Protein AF-A0AAD5QQF6-F1 (afdb_monomer_lite)

Organism: Parelaphostrongylus tenuis (NCBI:txid148309)

Structure (mmCIF, N/CA/C/O backbone):
data_AF-A0AAD5QQF6-F1
#
_entry.id   AF-A0AAD5QQF6-F1
#
loop_
_atom_site.group_PDB
_atom_site.id
_atom_site.type_symbol
_atom_site.label_atom_id
_atom_site.label_alt_id
_atom_site.label_comp_id
_atom_site.label_asym_id
_atom_site.label_entity_id
_atom_site.label_seq_id
_atom_site.pdbx_PDB_ins_code
_atom_site.Cartn_x
_atom_site.Cartn_y
_atom_site.Cartn_z
_atom_site.occupancy
_atom_site.B_iso_or_equiv
_atom_site.auth_seq_id
_atom_site.auth_comp_id
_atom_site.auth_asym_id
_atom_site.auth_atom_id
_atom_site.pdbx_PDB_model_num
ATOM 1 N N . MET A 1 1 ? -7.323 -3.738 30.633 1.00 57.72 1 MET A N 1
ATOM 2 C CA . MET A 1 1 ? -8.109 -3.949 29.403 1.00 57.72 1 MET A CA 1
ATOM 3 C C . MET A 1 1 ? -7.741 -2.785 28.506 1.00 57.72 1 MET A C 1
ATOM 5 O O . MET A 1 1 ? -8.030 -1.666 28.906 1.00 57.72 1 MET A O 1
ATOM 9 N N . GLU A 1 2 ? -6.987 -3.014 27.429 1.00 71.06 2 GLU A N 1
ATOM 10 C CA . GLU A 1 2 ? -6.633 -1.916 26.517 1.00 71.06 2 GLU A CA 1
ATOM 11 C C . GLU A 1 2 ? -7.897 -1.378 25.850 1.00 71.06 2 GLU A C 1
ATOM 13 O O . GLU A 1 2 ? -8.787 -2.144 25.468 1.00 71.06 2 GLU A O 1
ATOM 18 N N . THR A 1 3 ? -8.000 -0.058 25.743 1.00 90.75 3 THR A N 1
ATOM 19 C CA . THR A 1 3 ? -9.140 0.571 25.073 1.00 90.75 3 THR A CA 1
ATOM 20 C C . THR A 1 3 ? -9.009 0.434 23.550 1.00 90.75 3 THR A C 1
ATOM 22 O O . THR A 1 3 ? -7.906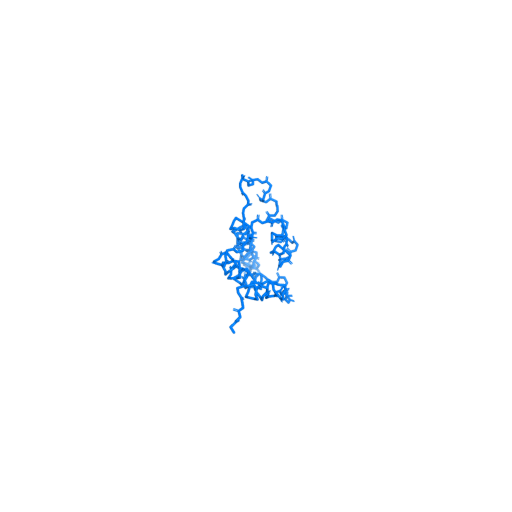 0.365 23.011 1.00 90.75 3 THR A O 1
ATOM 25 N N . LEU A 1 4 ? -10.127 0.442 22.809 1.00 89.25 4 LEU A N 1
ATOM 26 C CA . LEU A 1 4 ? -10.102 0.425 21.332 1.00 89.25 4 LEU A CA 1
ATOM 27 C C . LEU A 1 4 ? -9.192 1.529 20.759 1.00 89.25 4 LEU A C 1
ATOM 29 O O . LEU A 1 4 ? -8.488 1.316 19.775 1.00 89.25 4 LEU A O 1
ATOM 33 N N . LYS A 1 5 ? -9.168 2.692 21.421 1.00 89.69 5 LYS A N 1
ATOM 34 C CA . LYS A 1 5 ? -8.310 3.824 21.060 1.00 89.69 5 LYS A CA 1
ATOM 35 C C . LYS A 1 5 ? -6.825 3.503 21.227 1.00 89.69 5 LYS A C 1
ATOM 37 O O . LYS A 1 5 ? -6.045 3.842 20.345 1.00 89.69 5 LYS A O 1
ATOM 42 N N . GLU A 1 6 ? -6.434 2.837 22.312 1.00 92.75 6 GLU A N 1
ATOM 43 C CA . GLU A 1 6 ? -5.046 2.398 22.520 1.00 92.75 6 GLU A CA 1
ATOM 44 C C . GLU A 1 6 ? -4.596 1.436 21.419 1.00 92.75 6 GLU A C 1
ATOM 46 O O . GLU A 1 6 ? -3.511 1.608 20.870 1.00 92.75 6 GLU A O 1
ATOM 51 N N . LEU A 1 7 ? -5.453 0.494 21.011 1.00 93.31 7 LEU A N 1
ATOM 52 C CA . LEU A 1 7 ? -5.140 -0.435 19.920 1.00 93.31 7 LEU A CA 1
ATOM 53 C C . LEU A 1 7 ? -4.949 0.281 18.573 1.00 93.31 7 LEU A C 1
ATOM 55 O O . LEU A 1 7 ? -4.023 -0.045 17.831 1.00 93.31 7 LEU A O 1
ATOM 59 N N . ILE A 1 8 ? -5.793 1.268 18.255 1.00 93.25 8 ILE A N 1
ATOM 60 C CA . ILE A 1 8 ? -5.646 2.084 17.037 1.00 93.25 8 ILE A CA 1
ATOM 61 C C . ILE A 1 8 ? -4.328 2.866 17.075 1.00 93.25 8 ILE A C 1
ATOM 63 O O . ILE A 1 8 ? -3.569 2.842 16.105 1.00 93.25 8 ILE A O 1
ATOM 67 N N . LEU A 1 9 ? -4.008 3.504 18.204 1.00 93.50 9 LEU A N 1
ATOM 68 C CA . LEU A 1 9 ? -2.751 4.238 18.371 1.00 93.50 9 LEU A CA 1
ATOM 69 C C . LEU A 1 9 ? -1.534 3.321 18.215 1.00 93.50 9 LEU A C 1
ATOM 71 O O . LEU A 1 9 ? -0.597 3.669 17.501 1.00 93.50 9 LEU A O 1
ATOM 75 N N . GLN A 1 10 ? -1.568 2.119 18.789 1.00 94.88 10 GLN A N 1
ATOM 76 C CA . GLN A 1 10 ? -0.501 1.132 18.623 1.00 94.88 10 GLN A CA 1
ATOM 77 C C . GLN A 1 10 ? -0.321 0.691 17.168 1.00 94.88 10 GLN A C 1
ATOM 79 O O . GLN A 1 10 ? 0.808 0.488 16.722 1.00 94.88 10 GLN A O 1
ATOM 84 N N . LEU A 1 11 ? -1.409 0.531 16.412 1.00 94.06 11 LEU A N 1
ATOM 85 C CA . LEU A 1 11 ? -1.343 0.201 14.987 1.00 94.06 11 LEU A CA 1
ATOM 86 C C . LEU A 1 11 ? -0.719 1.342 14.176 1.00 94.06 11 LEU A C 1
ATOM 88 O O . LEU A 1 11 ? 0.142 1.093 13.331 1.00 94.06 11 LEU A O 1
ATOM 92 N N . LEU A 1 12 ? -1.089 2.590 14.473 1.00 93.12 12 LEU A N 1
ATOM 93 C CA . LEU A 1 12 ? -0.488 3.770 13.851 1.00 93.12 12 LEU A CA 1
ATOM 94 C C . LEU A 1 12 ? 0.997 3.911 14.210 1.00 93.12 12 LEU A C 1
ATOM 96 O O . LEU A 1 12 ? 1.807 4.199 13.331 1.00 93.12 12 LEU A O 1
ATOM 100 N N . GLU A 1 13 ? 1.378 3.637 15.457 1.00 94.25 13 GLU A N 1
ATOM 101 C CA . GLU A 1 13 ? 2.781 3.604 15.868 1.00 94.25 13 GLU A CA 1
ATOM 102 C C . GLU A 1 13 ? 3.568 2.497 15.167 1.00 94.25 13 GLU A C 1
ATOM 104 O O . GLU A 1 13 ? 4.705 2.717 14.751 1.00 94.25 13 GLU A O 1
ATOM 109 N N . LYS A 1 14 ? 2.990 1.295 15.034 1.00 94.00 14 LYS A N 1
ATOM 110 C CA . LYS A 1 14 ? 3.614 0.193 14.287 1.00 94.00 14 LYS A CA 1
ATOM 111 C C . LYS A 1 14 ? 3.856 0.610 12.844 1.00 94.00 14 LYS A C 1
ATOM 113 O O . LYS A 1 14 ? 4.958 0.416 12.345 1.00 94.00 14 LYS A O 1
ATOM 118 N N . LEU A 1 15 ? 2.871 1.245 12.211 1.00 93.88 15 LEU A N 1
ATOM 119 C CA . LEU A 1 15 ? 3.009 1.785 10.864 1.00 93.88 15 LEU A CA 1
ATOM 120 C C . LEU A 1 15 ? 4.116 2.839 10.790 1.00 93.88 15 LEU A C 1
ATOM 122 O O . LEU A 1 15 ? 4.908 2.832 9.851 1.00 93.88 15 LEU A O 1
ATOM 126 N N . ASP A 1 16 ? 4.215 3.723 11.782 1.00 91.88 16 ASP A N 1
ATOM 127 C CA . ASP A 1 16 ? 5.265 4.739 11.840 1.0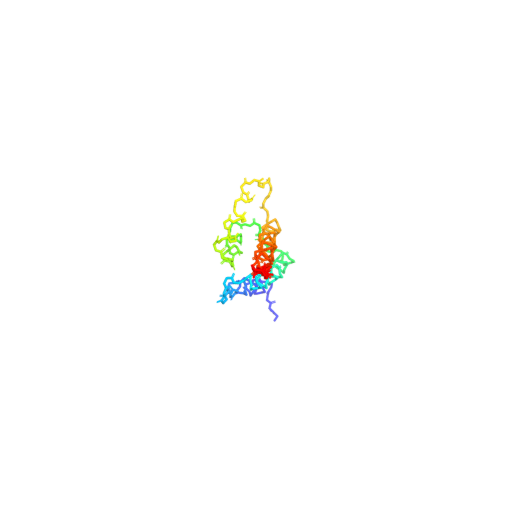0 91.88 16 ASP A CA 1
ATOM 128 C C . ASP A 1 16 ? 6.663 4.134 11.981 1.00 91.88 16 ASP A C 1
ATOM 130 O O . ASP A 1 16 ? 7.585 4.597 11.310 1.00 91.88 16 ASP A O 1
ATOM 134 N N . LYS A 1 17 ? 6.792 3.052 12.755 1.00 91.81 17 LYS A N 1
ATOM 135 C CA . LYS A 1 17 ? 8.046 2.318 12.980 1.00 91.81 17 LYS A CA 1
ATOM 136 C C . LYS A 1 17 ? 8.485 1.458 11.789 1.00 91.81 17 LYS A C 1
ATOM 138 O O . LYS A 1 17 ? 9.643 1.048 11.761 1.00 91.81 17 LYS A O 1
ATOM 143 N N . ILE A 1 18 ? 7.615 1.201 10.805 1.00 91.12 18 ILE A N 1
ATOM 144 C CA . ILE A 1 18 ? 8.024 0.549 9.553 1.00 91.12 18 ILE A CA 1
ATOM 145 C C . ILE A 1 18 ? 9.025 1.454 8.827 1.00 91.12 18 ILE A C 1
ATOM 147 O O . ILE A 1 18 ? 8.702 2.580 8.435 1.00 91.12 18 ILE A O 1
ATOM 151 N N . SER A 1 19 ? 10.228 0.927 8.621 1.00 81.44 19 SER A N 1
ATOM 152 C CA . SER A 1 19 ? 11.298 1.541 7.845 1.00 81.44 19 SER A CA 1
ATOM 153 C C . SER A 1 19 ? 12.014 0.483 7.006 1.00 81.44 19 SER A C 1
ATOM 155 O O . SER A 1 19 ? 12.090 -0.689 7.379 1.00 81.44 19 SER A O 1
ATOM 157 N N . PHE A 1 20 ? 12.524 0.900 5.852 1.00 76.94 20 PHE A N 1
ATOM 158 C CA . PHE A 1 20 ? 13.378 0.083 4.993 1.00 76.94 20 PHE A CA 1
ATOM 159 C C . PHE A 1 20 ? 14.837 0.200 5.443 1.00 76.94 20 PHE A C 1
ATOM 161 O O . PHE A 1 20 ? 15.291 1.283 5.820 1.00 76.94 20 PHE A O 1
ATOM 168 N N . ARG A 1 21 ? 15.586 -0.906 5.367 1.00 74.50 21 ARG A N 1
ATOM 169 C CA . ARG A 1 21 ? 17.050 -0.901 5.524 1.00 74.50 21 ARG A CA 1
ATOM 170 C C . ARG A 1 21 ? 17.738 -0.697 4.172 1.00 74.50 21 ARG A C 1
ATOM 172 O O . ARG A 1 21 ? 18.862 -0.206 4.126 1.00 74.50 21 ARG A O 1
ATOM 179 N N . SER A 1 22 ? 17.042 -1.023 3.084 1.00 80.50 22 SER A N 1
ATOM 180 C CA . SER A 1 22 ? 17.478 -0.915 1.698 1.00 80.50 22 SER A CA 1
ATOM 181 C C . SER A 1 22 ? 16.280 -0.686 0.760 1.00 80.50 22 SER A C 1
ATOM 183 O O . SER A 1 22 ? 15.179 -1.166 1.026 1.00 80.50 22 SER A O 1
ATOM 185 N N . PRO A 1 23 ? 16.460 -0.011 -0.391 1.00 83.25 23 PRO A N 1
ATOM 186 C CA . PRO A 1 23 ? 15.429 0.079 -1.430 1.00 83.25 23 PRO A CA 1
ATOM 187 C C . PRO A 1 23 ? 15.222 -1.234 -2.216 1.00 83.25 23 PRO A C 1
ATOM 189 O O . PRO A 1 23 ? 14.499 -1.235 -3.214 1.00 83.25 23 PRO A O 1
ATOM 192 N N . ALA A 1 24 ? 15.853 -2.343 -1.816 1.00 90.00 24 ALA A N 1
ATOM 193 C CA . ALA A 1 24 ? 15.731 -3.638 -2.481 1.00 90.00 24 ALA A CA 1
ATOM 194 C C . ALA A 1 24 ? 14.264 -4.089 -2.629 1.00 90.00 24 ALA A C 1
ATOM 196 O O . ALA A 1 24 ? 13.455 -3.939 -1.714 1.00 90.00 24 ALA A O 1
ATOM 197 N N . LEU A 1 25 ? 13.926 -4.691 -3.775 1.00 92.06 25 LEU A N 1
ATOM 198 C CA . LEU A 1 25 ? 12.547 -5.090 -4.094 1.00 92.06 25 LEU A CA 1
ATOM 199 C C . LEU A 1 25 ? 11.952 -6.066 -3.073 1.00 92.06 25 LEU A C 1
ATOM 201 O O . LEU A 1 25 ? 10.806 -5.902 -2.669 1.00 92.06 25 LEU A O 1
ATOM 205 N N . HIS A 1 26 ? 12.749 -7.019 -2.583 1.00 91.50 26 HIS A N 1
ATOM 206 C CA . HIS A 1 26 ? 12.309 -7.951 -1.543 1.00 91.50 26 HIS A CA 1
ATOM 207 C C . HIS A 1 26 ? 11.948 -7.243 -0.219 1.00 91.50 26 HIS A C 1
ATOM 209 O O . HIS A 1 26 ? 10.977 -7.617 0.441 1.00 91.50 26 HIS A O 1
ATOM 215 N N . GLU A 1 27 ? 12.671 -6.179 0.150 1.00 92.56 27 GLU A N 1
ATOM 216 C CA . GLU A 1 27 ? 12.324 -5.380 1.332 1.00 92.56 27 GLU A CA 1
ATOM 217 C C . GLU A 1 27 ? 11.038 -4.580 1.103 1.00 92.56 27 GLU A C 1
ATOM 219 O O . GLU A 1 27 ? 10.170 -4.560 1.973 1.00 92.56 27 GLU A O 1
ATOM 224 N N . GLN A 1 28 ? 10.864 -3.979 -0.080 1.00 94.44 28 GLN A N 1
ATOM 225 C CA . GLN A 1 28 ? 9.620 -3.282 -0.428 1.00 94.44 28 GLN A CA 1
ATOM 226 C C . GLN A 1 28 ? 8.403 -4.219 -0.380 1.00 94.44 28 GLN A C 1
ATOM 228 O O . GLN A 1 28 ? 7.350 -3.822 0.119 1.00 94.44 28 GLN A O 1
ATOM 233 N N . ARG A 1 29 ? 8.557 -5.468 -0.841 1.00 96.25 29 ARG A N 1
ATOM 234 C CA . ARG A 1 29 ? 7.530 -6.518 -0.763 1.00 96.25 29 ARG A CA 1
ATOM 235 C C . ARG A 1 29 ? 7.132 -6.811 0.683 1.00 96.25 29 ARG A C 1
ATOM 237 O O . ARG A 1 29 ? 5.960 -6.726 1.032 1.00 96.25 29 ARG A O 1
ATOM 244 N N . THR A 1 30 ? 8.128 -7.048 1.532 1.00 94.94 30 THR A N 1
ATOM 245 C CA . THR A 1 30 ? 7.936 -7.297 2.969 1.00 94.94 30 THR A CA 1
ATOM 246 C C . THR A 1 30 ? 7.244 -6.117 3.658 1.00 94.94 30 THR A C 1
ATOM 248 O O . THR A 1 30 ? 6.387 -6.288 4.523 1.00 94.94 30 THR A O 1
ATOM 251 N N . ILE A 1 31 ? 7.601 -4.886 3.289 1.00 94.50 31 ILE A N 1
ATOM 252 C CA . ILE A 1 31 ? 6.960 -3.679 3.820 1.00 94.50 31 ILE A CA 1
ATOM 253 C C . ILE A 1 31 ? 5.494 -3.613 3.406 1.00 94.50 31 ILE A C 1
ATOM 255 O O . ILE A 1 31 ? 4.648 -3.309 4.246 1.00 94.50 31 ILE A O 1
ATOM 259 N N . LEU A 1 32 ? 5.183 -3.908 2.143 1.00 96.69 32 LEU A N 1
ATOM 260 C CA . LEU A 1 32 ? 3.809 -3.893 1.657 1.00 96.69 32 LEU A CA 1
ATOM 261 C C . LEU A 1 32 ? 2.925 -4.873 2.433 1.00 96.69 32 LEU A C 1
ATOM 263 O O . LEU A 1 32 ? 1.842 -4.479 2.859 1.00 96.69 32 LEU A O 1
ATOM 267 N N . GLU A 1 33 ? 3.404 -6.089 2.690 1.00 96.25 33 GLU A N 1
ATOM 268 C CA . GLU A 1 33 ? 2.680 -7.096 3.478 1.00 96.25 33 GLU A CA 1
ATOM 269 C C . GLU A 1 33 ? 2.359 -6.589 4.894 1.00 96.25 33 GLU A C 1
ATOM 271 O O . GLU A 1 33 ? 1.215 -6.660 5.351 1.00 96.25 33 GLU A O 1
ATOM 276 N N . HIS A 1 34 ? 3.341 -5.991 5.580 1.00 95.75 34 HIS A N 1
ATOM 277 C CA . HIS A 1 34 ? 3.127 -5.407 6.908 1.00 95.75 34 HIS A CA 1
ATOM 278 C C . HIS A 1 34 ? 2.152 -4.226 6.881 1.00 95.75 34 HIS A C 1
ATOM 280 O O . HIS A 1 34 ? 1.284 -4.114 7.749 1.00 95.75 34 HIS A O 1
ATOM 286 N N . VAL A 1 35 ? 2.283 -3.338 5.894 1.00 96.56 35 VAL A N 1
ATOM 287 C CA . VAL A 1 35 ? 1.384 -2.192 5.731 1.00 96.56 35 VAL A CA 1
ATOM 288 C C . VAL A 1 35 ? -0.045 -2.670 5.482 1.00 96.56 35 VAL A C 1
ATOM 290 O O . VAL A 1 35 ? -0.956 -2.181 6.145 1.00 96.56 35 VAL A O 1
ATOM 293 N N . GLN A 1 36 ? -0.251 -3.647 4.595 1.00 97.31 36 GLN A N 1
ATOM 294 C CA . GLN A 1 36 ? -1.562 -4.246 4.333 1.00 97.31 36 GLN A CA 1
ATOM 295 C C . GLN A 1 36 ? -2.165 -4.839 5.610 1.00 97.31 36 GLN A C 1
ATOM 297 O O . GLN A 1 36 ? -3.304 -4.524 5.952 1.00 97.31 36 GLN A O 1
ATOM 302 N N . ALA A 1 37 ? -1.386 -5.619 6.366 1.00 97.00 37 ALA A N 1
ATOM 303 C CA . ALA A 1 37 ? -1.840 -6.208 7.622 1.00 97.00 37 ALA A CA 1
ATOM 304 C C . ALA A 1 37 ? -2.277 -5.152 8.653 1.00 97.00 37 ALA A C 1
ATOM 306 O O . ALA A 1 37 ? -3.263 -5.357 9.363 1.00 97.00 37 ALA A O 1
ATOM 307 N N . ILE A 1 38 ? -1.573 -4.017 8.743 1.00 96.69 38 ILE A N 1
ATOM 308 C CA . ILE A 1 38 ? -1.959 -2.912 9.632 1.00 96.69 38 ILE A CA 1
ATOM 309 C C . ILE A 1 38 ? -3.204 -2.191 9.107 1.00 96.69 38 ILE A C 1
ATOM 311 O O . ILE A 1 38 ? -4.110 -1.914 9.890 1.00 96.69 38 ILE A O 1
ATOM 315 N N . MET A 1 39 ? -3.277 -1.903 7.804 1.00 97.12 39 MET A N 1
ATOM 316 C CA . MET A 1 39 ? -4.436 -1.231 7.204 1.00 97.12 39 MET A CA 1
ATOM 317 C C . MET A 1 39 ? -5.717 -2.038 7.410 1.00 97.12 39 MET A C 1
ATOM 319 O O . MET A 1 39 ? -6.716 -1.476 7.849 1.00 97.12 39 MET A O 1
ATOM 323 N N . PHE A 1 40 ? -5.682 -3.354 7.186 1.00 95.56 40 PHE A N 1
ATOM 324 C CA . PHE A 1 40 ? -6.842 -4.213 7.425 1.00 95.56 40 PHE A CA 1
ATOM 325 C C . PHE A 1 40 ? -7.271 -4.219 8.893 1.00 95.56 40 PHE A C 1
ATOM 327 O O . PHE A 1 40 ? -8.463 -4.151 9.173 1.00 95.56 40 PHE A O 1
ATOM 334 N N . GLN A 1 41 ? -6.323 -4.218 9.834 1.00 96.19 41 GLN A N 1
ATOM 335 C CA . GLN A 1 41 ? -6.649 -4.122 11.260 1.00 96.19 41 GLN A CA 1
ATOM 336 C C . GLN A 1 41 ? -7.244 -2.766 11.652 1.00 96.19 41 GLN A C 1
ATOM 338 O O . GLN A 1 41 ? -8.091 -2.716 12.539 1.00 96.19 41 GLN A O 1
ATOM 343 N N . LEU A 1 42 ? -6.805 -1.670 11.031 1.00 96.00 42 LEU A N 1
ATOM 344 C CA . LEU A 1 42 ? -7.388 -0.345 11.258 1.00 96.00 42 LEU A CA 1
ATOM 345 C C . LEU A 1 42 ? -8.825 -0.279 10.720 1.00 96.00 42 LEU A C 1
ATOM 347 O O . LEU A 1 42 ? -9.716 0.175 11.435 1.00 96.00 42 LEU A O 1
ATOM 351 N N . ILE A 1 43 ? -9.056 -0.802 9.512 1.00 94.88 43 ILE A N 1
ATOM 352 C CA . ILE A 1 43 ? -10.387 -0.880 8.887 1.00 94.88 43 ILE A CA 1
ATOM 353 C C . ILE A 1 43 ? -11.341 -1.729 9.736 1.00 94.88 43 ILE A C 1
ATOM 355 O O . ILE A 1 43 ? -12.443 -1.284 10.043 1.00 94.88 43 ILE A O 1
ATOM 359 N N . ASP A 1 44 ? -10.907 -2.917 10.168 1.00 94.62 44 ASP A N 1
ATOM 360 C CA . ASP A 1 44 ? -11.691 -3.818 11.029 1.00 94.62 44 ASP A CA 1
ATOM 361 C C . ASP A 1 44 ? -12.090 -3.156 12.361 1.00 94.62 44 ASP A C 1
ATOM 363 O O . ASP A 1 44 ? -13.152 -3.417 12.921 1.00 94.62 44 ASP A O 1
ATOM 367 N N . LYS A 1 45 ? -11.266 -2.220 12.844 1.00 93.69 45 LYS A N 1
ATOM 368 C CA . LYS A 1 45 ? -11.519 -1.432 14.059 1.00 93.69 45 LYS A CA 1
ATOM 369 C C . LYS A 1 45 ? -12.350 -0.169 13.824 1.00 93.69 45 LYS A C 1
ATOM 371 O O . LYS A 1 45 ? -12.578 0.576 14.776 1.00 93.69 45 LYS A O 1
ATOM 376 N N . GLY A 1 46 ? -12.811 0.064 12.597 1.00 91.88 46 GLY A N 1
ATOM 377 C CA . GLY A 1 46 ? -13.638 1.211 12.225 1.00 91.88 46 GLY A CA 1
ATOM 378 C C . GLY A 1 46 ? -12.868 2.524 12.069 1.00 91.88 46 GLY A C 1
ATOM 379 O O . GLY A 1 46 ? -13.490 3.586 12.046 1.00 91.88 46 GLY A O 1
ATOM 380 N N . GLU A 1 47 ? -11.536 2.481 11.973 1.00 94.25 47 GLU A N 1
ATOM 381 C CA . GLU A 1 47 ? -10.739 3.677 11.702 1.00 94.25 47 GLU A CA 1
ATOM 382 C C . GLU A 1 47 ? -10.948 4.129 10.252 1.00 94.25 47 GLU A C 1
ATOM 384 O O . GLU A 1 47 ? -10.891 3.330 9.314 1.00 94.25 47 GLU A O 1
ATOM 389 N N . ASN A 1 48 ? -11.145 5.433 10.047 1.00 93.69 48 ASN A N 1
ATOM 390 C CA . ASN A 1 48 ? -11.234 5.989 8.703 1.00 93.69 48 ASN A CA 1
ATOM 391 C C . ASN A 1 48 ? -9.835 6.065 8.079 1.00 93.69 48 ASN A C 1
ATOM 393 O O . ASN A 1 48 ? -9.082 7.005 8.334 1.00 93.69 48 ASN A O 1
ATOM 397 N N . VAL A 1 49 ? -9.504 5.100 7.224 1.00 95.81 49 VAL A N 1
ATOM 398 C CA . VAL A 1 49 ? -8.224 5.062 6.504 1.00 95.81 49 VAL A CA 1
ATOM 399 C C . VAL A 1 49 ? -8.254 5.807 5.165 1.00 95.81 49 VAL A C 1
ATOM 401 O O . VAL A 1 49 ? -7.195 6.102 4.611 1.00 95.81 49 VAL A O 1
ATOM 404 N N . ASP A 1 50 ? -9.435 6.171 4.666 1.00 96.56 50 ASP A N 1
ATOM 405 C CA . ASP A 1 50 ? -9.635 6.769 3.342 1.00 96.56 50 ASP A CA 1
ATOM 406 C C . ASP A 1 50 ? -9.483 8.292 3.373 1.00 96.56 50 ASP A C 1
ATOM 408 O O . ASP A 1 50 ? -10.361 9.072 2.998 1.00 96.56 50 ASP A O 1
ATOM 412 N N . ASN A 1 51 ? -8.325 8.742 3.854 1.00 94.50 51 ASN A N 1
ATOM 413 C CA . ASN A 1 51 ? -8.014 10.156 3.980 1.00 94.50 51 ASN A CA 1
ATOM 414 C C . ASN A 1 51 ? -6.580 10.482 3.542 1.00 94.50 51 ASN A C 1
ATOM 416 O O . ASN A 1 51 ? -5.671 9.649 3.536 1.00 94.50 51 ASN A O 1
ATOM 420 N N . GLN A 1 52 ? -6.356 11.753 3.193 1.00 93.50 52 GLN A N 1
ATOM 421 C CA . GLN A 1 52 ? -5.079 12.216 2.645 1.00 93.50 52 GLN A CA 1
ATOM 422 C C . GLN A 1 52 ? -3.892 12.003 3.599 1.00 93.50 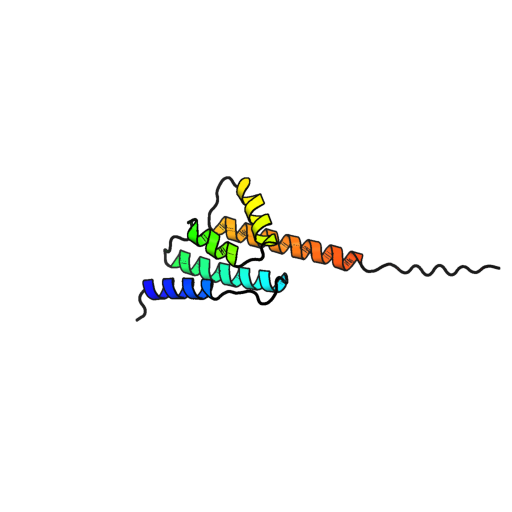52 GLN A C 1
ATOM 424 O O . GLN A 1 52 ? -2.763 11.817 3.138 1.00 93.50 52 GLN A O 1
ATOM 429 N N . TYR A 1 53 ? -4.116 12.056 4.914 1.00 94.56 53 TYR A N 1
ATOM 430 C CA . TYR A 1 53 ? -3.066 11.807 5.897 1.00 94.56 53 TYR A CA 1
ATOM 431 C C . TYR A 1 53 ? -2.611 10.345 5.849 1.00 94.56 53 TYR A C 1
ATOM 433 O O . TYR A 1 53 ? -1.414 10.088 5.711 1.00 94.56 53 TYR A O 1
ATOM 441 N N . MET A 1 54 ? -3.555 9.406 5.850 1.00 96.12 54 MET A N 1
ATOM 442 C CA . MET A 1 54 ? -3.275 7.972 5.784 1.00 96.12 54 MET A CA 1
ATOM 443 C C . MET A 1 54 ? -2.637 7.571 4.45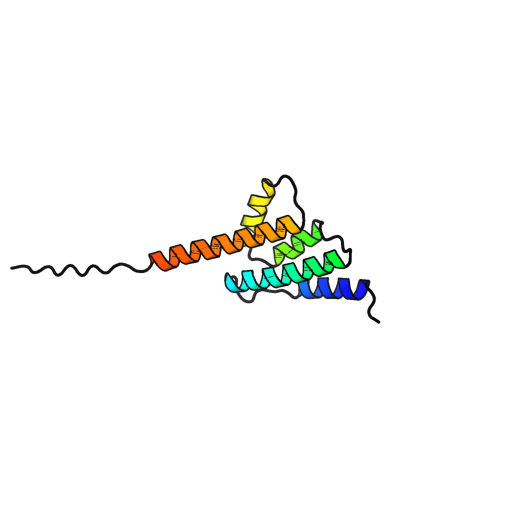5 1.00 96.12 54 MET A C 1
ATOM 445 O O . MET A 1 54 ? -1.628 6.867 4.454 1.00 96.12 54 MET A O 1
ATOM 449 N N . TYR A 1 55 ? -3.115 8.111 3.329 1.00 96.06 55 TYR A N 1
ATOM 450 C CA . TYR A 1 55 ? -2.484 7.874 2.025 1.00 96.06 55 TYR A CA 1
ATOM 451 C C . TYR A 1 55 ? -1.018 8.306 2.003 1.00 96.06 55 TYR A C 1
ATOM 453 O O . TYR A 1 55 ? -0.152 7.583 1.514 1.00 96.06 55 TYR A O 1
ATOM 461 N N . ARG A 1 56 ? -0.719 9.485 2.556 1.00 95.12 56 ARG A N 1
ATOM 462 C CA . ARG A 1 56 ? 0.652 10.000 2.640 1.00 95.12 56 ARG A CA 1
ATOM 463 C C . ARG A 1 56 ? 1.514 9.148 3.565 1.00 95.12 56 ARG A C 1
ATOM 465 O O . ARG A 1 56 ? 2.668 8.895 3.237 1.00 95.12 56 ARG A O 1
ATOM 472 N N . LYS A 1 57 ? 0.955 8.716 4.700 1.00 95.19 57 LYS A N 1
ATOM 473 C CA . LYS A 1 57 ? 1.646 7.872 5.678 1.00 95.19 57 LYS A CA 1
ATOM 474 C C . LYS A 1 57 ? 2.005 6.507 5.095 1.00 95.19 57 LYS A C 1
ATOM 476 O O . LYS A 1 57 ? 3.098 6.024 5.353 1.00 95.19 57 LYS A O 1
ATOM 481 N N . VAL A 1 58 ? 1.121 5.909 4.298 1.00 96.50 58 VAL A N 1
ATOM 482 C CA . VAL A 1 58 ? 1.394 4.651 3.590 1.00 96.50 58 VAL A CA 1
ATOM 483 C C . VAL A 1 58 ? 2.432 4.857 2.487 1.00 96.50 58 VAL A C 1
ATOM 485 O O . VAL A 1 58 ? 3.424 4.136 2.441 1.00 96.50 58 VAL A O 1
ATOM 488 N N . LEU A 1 59 ? 2.263 5.875 1.635 1.00 95.62 59 LEU A N 1
ATOM 489 C CA . LEU A 1 59 ? 3.203 6.154 0.543 1.00 95.62 59 LEU A CA 1
ATOM 490 C C . LEU A 1 59 ? 4.626 6.437 1.040 1.00 95.62 59 LEU A C 1
ATOM 492 O O . LEU A 1 59 ? 5.584 6.000 0.406 1.00 95.62 59 LEU A O 1
ATOM 496 N N . SER A 1 60 ? 4.782 7.116 2.181 1.00 95.00 60 SER A N 1
ATOM 497 C CA . SER A 1 60 ? 6.105 7.428 2.737 1.00 95.00 60 SER A CA 1
ATOM 498 C C . SER A 1 60 ? 6.907 6.193 3.167 1.00 95.00 60 SER A C 1
ATOM 500 O O . SER A 1 60 ? 8.107 6.313 3.403 1.00 95.00 60 SER A O 1
ATOM 502 N N . LYS A 1 61 ? 6.279 5.009 3.228 1.00 94.62 61 LYS A N 1
ATOM 503 C CA . LYS A 1 61 ? 6.942 3.727 3.523 1.00 94.62 61 LYS A CA 1
ATOM 504 C C . LYS A 1 61 ? 7.664 3.116 2.331 1.00 94.62 61 LYS A C 1
ATOM 506 O O . LYS A 1 61 ? 8.366 2.128 2.508 1.00 94.62 61 LYS A O 1
ATOM 511 N N . PHE A 1 62 ? 7.539 3.701 1.145 1.00 94.38 62 PHE A N 1
ATOM 512 C CA . PHE A 1 62 ? 8.148 3.176 -0.073 1.00 94.38 62 PHE A CA 1
ATOM 513 C C . PHE A 1 62 ? 9.174 4.156 -0.649 1.00 94.38 62 PHE A C 1
ATOM 515 O O . PHE A 1 62 ? 9.059 5.362 -0.421 1.00 94.38 62 PHE A O 1
ATOM 522 N N . PRO A 1 63 ? 10.165 3.688 -1.426 1.00 94.19 63 PRO A N 1
ATOM 523 C CA . PRO A 1 63 ? 11.094 4.563 -2.133 1.00 94.19 63 PRO A CA 1
ATOM 524 C C . PRO A 1 63 ? 10.386 5.546 -3.071 1.00 94.19 63 PRO A C 1
ATOM 526 O O . PRO A 1 63 ? 9.297 5.276 -3.586 1.00 94.19 63 PRO A O 1
ATOM 529 N N . SER A 1 64 ? 11.036 6.680 -3.338 1.00 93.88 64 SER A N 1
ATOM 530 C CA . SER A 1 64 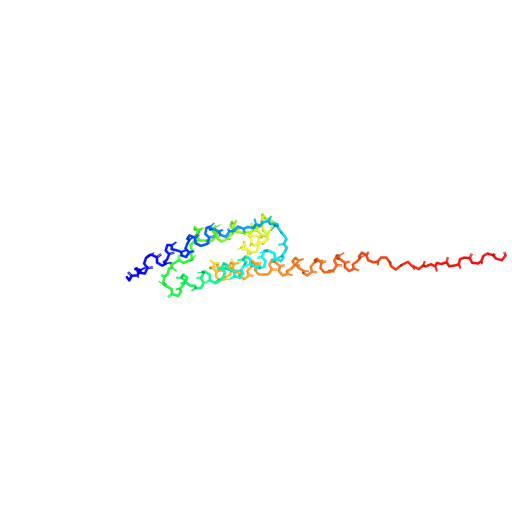? 10.490 7.747 -4.186 1.00 93.88 64 SER A CA 1
ATOM 531 C C . SER A 1 64 ? 10.104 7.260 -5.587 1.00 93.88 64 SER A C 1
ATOM 533 O O . SER A 1 64 ? 9.107 7.720 -6.138 1.00 93.88 64 SER A O 1
ATOM 535 N N . ASP A 1 65 ? 10.835 6.302 -6.156 1.00 93.94 65 ASP A N 1
ATOM 536 C CA . ASP A 1 65 ? 10.514 5.697 -7.454 1.00 93.94 65 ASP A CA 1
ATOM 537 C C . ASP A 1 65 ? 9.168 4.974 -7.446 1.00 93.94 65 ASP A C 1
ATOM 539 O O . ASP A 1 65 ? 8.331 5.206 -8.323 1.00 93.94 65 ASP A O 1
ATOM 543 N N . THR A 1 66 ? 8.924 4.155 -6.424 1.00 95.50 66 THR A N 1
ATOM 544 C CA . THR A 1 66 ? 7.659 3.439 -6.233 1.00 95.50 66 THR A CA 1
ATOM 545 C C . THR A 1 66 ? 6.521 4.425 -5.973 1.00 95.50 66 THR A C 1
ATOM 547 O O . THR A 1 66 ? 5.480 4.348 -6.628 1.00 95.50 66 THR A O 1
ATOM 550 N N . GLN A 1 67 ? 6.742 5.432 -5.117 1.00 95.69 67 GLN A N 1
ATOM 551 C CA . GLN A 1 67 ? 5.766 6.501 -4.874 1.00 95.69 67 GLN A CA 1
ATOM 552 C C . GLN A 1 67 ? 5.372 7.222 -6.171 1.00 95.69 67 GLN A C 1
ATOM 554 O O . GLN A 1 67 ? 4.187 7.430 -6.434 1.00 95.69 67 GLN A O 1
ATOM 559 N N . ARG A 1 68 ? 6.351 7.585 -7.012 1.00 96.06 68 ARG A N 1
ATOM 560 C CA . ARG A 1 68 ? 6.107 8.276 -8.287 1.00 96.06 68 ARG A CA 1
ATOM 561 C C . ARG A 1 68 ? 5.254 7.441 -9.240 1.00 96.06 68 ARG A C 1
ATOM 563 O O . ARG A 1 68 ? 4.325 7.987 -9.833 1.00 96.06 68 ARG A O 1
ATOM 570 N N . LYS A 1 69 ? 5.519 6.136 -9.357 1.00 95.56 69 LYS A N 1
ATOM 571 C CA . LYS A 1 69 ? 4.743 5.214 -10.212 1.00 95.56 69 LYS A CA 1
ATOM 572 C C . LYS A 1 69 ? 3.286 5.111 -9.767 1.00 95.56 69 LYS A C 1
ATOM 574 O O . LYS A 1 69 ? 2.381 5.235 -10.592 1.00 95.56 69 LYS A O 1
ATOM 579 N N . VAL A 1 70 ? 3.058 4.973 -8.462 1.00 95.94 70 VAL A N 1
ATOM 580 C CA . VAL A 1 70 ? 1.708 4.936 -7.883 1.00 95.94 70 VAL A CA 1
ATOM 581 C C . VAL A 1 70 ? 0.974 6.257 -8.103 1.00 95.94 70 VAL A C 1
ATOM 583 O O . VAL A 1 70 ? -0.173 6.262 -8.545 1.00 95.94 70 VAL A O 1
ATOM 586 N N . LEU A 1 71 ? 1.632 7.393 -7.858 1.00 94.19 71 LEU A N 1
ATOM 587 C CA . LEU A 1 71 ? 1.029 8.715 -8.050 1.00 94.19 71 LEU A CA 1
ATOM 588 C C . LEU A 1 71 ? 0.722 9.023 -9.521 1.00 94.19 71 LEU A C 1
ATOM 590 O O . LEU A 1 71 ? -0.268 9.698 -9.800 1.00 94.19 71 LEU A O 1
ATOM 594 N N . ALA A 1 72 ? 1.530 8.527 -10.460 1.00 94.06 72 ALA A N 1
ATOM 595 C CA . ALA A 1 72 ? 1.244 8.644 -11.886 1.00 94.06 72 ALA A CA 1
ATOM 596 C C . ALA A 1 72 ? -0.048 7.899 -12.256 1.00 94.06 72 ALA A C 1
ATOM 598 O O . ALA A 1 72 ? -0.922 8.486 -12.890 1.00 94.06 72 ALA A O 1
ATOM 599 N N . LYS A 1 73 ? -0.212 6.656 -11.781 1.00 91.81 73 LYS A N 1
ATOM 600 C CA . LYS A 1 73 ? -1.429 5.850 -11.988 1.00 91.81 73 LYS A CA 1
ATOM 601 C C . LYS A 1 73 ? -2.650 6.408 -11.251 1.00 91.81 73 LYS A C 1
ATOM 603 O O . LYS A 1 73 ? -3.759 6.367 -11.772 1.00 91.81 73 LYS A O 1
ATOM 608 N N . LYS A 1 74 ? -2.454 7.007 -10.073 1.00 90.12 74 LYS A N 1
ATOM 609 C CA . LYS A 1 74 ? -3.522 7.690 -9.328 1.00 90.12 74 LYS A CA 1
ATOM 610 C C . LYS A 1 74 ? -4.192 8.794 -10.148 1.00 90.12 74 LYS A C 1
ATOM 612 O O . LYS A 1 74 ? -5.398 8.969 -10.034 1.00 90.12 74 LYS A O 1
ATOM 617 N N . ARG A 1 75 ? -3.442 9.548 -10.964 1.00 86.44 75 ARG A N 1
ATOM 618 C CA . ARG A 1 75 ? -4.001 10.659 -11.766 1.00 86.44 75 ARG A CA 1
ATOM 619 C C . ARG A 1 75 ? -5.070 10.207 -12.758 1.00 86.44 75 ARG A C 1
ATOM 621 O O . ARG A 1 75 ? -5.911 11.012 -13.131 1.00 86.44 75 ARG A O 1
ATOM 628 N N . THR A 1 76 ? -5.016 8.950 -13.184 1.00 87.81 76 THR A N 1
ATOM 629 C CA . THR A 1 76 ? -5.969 8.357 -14.128 1.00 87.81 76 THR A CA 1
ATOM 630 C C . THR A 1 76 ? -7.055 7.532 -13.437 1.00 87.81 76 THR A C 1
ATOM 632 O O . THR A 1 76 ? -7.922 6.992 -14.114 1.00 87.81 76 THR A O 1
ATOM 635 N N . ALA A 1 77 ? -7.012 7.397 -12.108 1.00 85.56 77 ALA A N 1
ATOM 636 C CA . ALA A 1 77 ? -7.979 6.608 -11.359 1.00 85.56 77 ALA A CA 1
ATOM 637 C C . ALA A 1 77 ? -9.280 7.397 -11.147 1.00 85.56 77 ALA A C 1
ATOM 639 O O . ALA A 1 77 ? -9.254 8.546 -10.711 1.00 85.56 77 ALA A O 1
ATOM 640 N N . VAL A 1 78 ? -10.419 6.763 -11.439 1.00 83.38 78 VAL A N 1
ATOM 641 C CA . VAL A 1 78 ? -11.757 7.359 -11.260 1.00 83.38 78 VAL A CA 1
ATOM 642 C C . VAL A 1 78 ? -12.123 7.451 -9.776 1.00 83.38 78 VAL A C 1
ATOM 644 O O . VAL A 1 78 ? -12.694 8.443 -9.334 1.00 83.38 78 VAL A O 1
ATOM 647 N N . PHE A 1 79 ? -11.742 6.433 -9.005 1.00 88.31 79 PHE A N 1
ATOM 648 C CA . PHE A 1 79 ? -11.899 6.368 -7.556 1.00 88.31 79 PHE A CA 1
ATOM 649 C C . PHE A 1 79 ? -10.549 6.061 -6.915 1.00 88.31 79 PHE A C 1
ATOM 651 O O . PHE A 1 79 ? -9.714 5.376 -7.508 1.00 88.31 79 PHE A O 1
ATOM 658 N N . PHE A 1 80 ? -10.316 6.614 -5.725 1.00 91.75 80 PHE A N 1
ATOM 659 C CA . PHE A 1 80 ? -9.059 6.432 -5.009 1.00 91.75 80 PHE A CA 1
ATOM 660 C C . PHE A 1 80 ? -9.301 6.304 -3.506 1.00 91.75 80 PHE A C 1
ATOM 662 O O . PHE A 1 80 ? -9.421 7.307 -2.797 1.00 91.75 80 PHE A O 1
ATOM 669 N N . ASP A 1 81 ? -9.337 5.059 -3.052 1.00 95.38 81 ASP A N 1
ATOM 670 C CA . ASP A 1 81 ? -9.394 4.644 -1.653 1.00 95.38 81 ASP A CA 1
ATOM 671 C C . ASP A 1 81 ? -8.082 3.952 -1.229 1.00 95.38 81 ASP A C 1
ATOM 673 O O . ASP A 1 81 ? -7.136 3.798 -2.017 1.00 95.38 81 ASP A O 1
ATOM 677 N N . MET A 1 82 ? -7.993 3.554 0.040 1.00 96.81 82 MET A N 1
ATOM 678 C CA . MET A 1 82 ? -6.828 2.860 0.585 1.00 96.81 82 MET A CA 1
ATOM 679 C C . MET A 1 82 ? -6.587 1.518 -0.112 1.00 96.81 82 MET A C 1
ATOM 681 O O . MET A 1 82 ? -5.438 1.150 -0.356 1.00 96.81 82 MET A O 1
ATOM 685 N N . GLN A 1 83 ? -7.645 0.795 -0.482 1.00 95.62 83 GLN A N 1
ATOM 686 C CA . GLN A 1 83 ? -7.514 -0.481 -1.183 1.00 95.62 83 GLN A CA 1
ATOM 687 C C . GLN A 1 83 ? -6.861 -0.296 -2.559 1.00 95.62 83 GLN A C 1
ATOM 689 O O . GLN A 1 83 ? -5.909 -1.004 -2.891 1.00 95.62 83 GLN A O 1
ATOM 694 N N . THR A 1 84 ? -7.304 0.708 -3.315 1.00 96.19 84 THR A N 1
ATOM 695 C CA . THR A 1 84 ? -6.721 1.094 -4.603 1.00 96.19 84 THR A CA 1
ATOM 696 C C . THR A 1 84 ? -5.258 1.496 -4.431 1.00 96.19 84 THR A C 1
ATOM 698 O O . THR A 1 84 ? -4.403 1.078 -5.210 1.00 96.19 84 THR A O 1
ATOM 701 N N . LEU A 1 85 ? -4.923 2.263 -3.386 1.00 97.06 85 LEU A N 1
ATOM 702 C CA . LEU A 1 85 ? -3.533 2.615 -3.084 1.00 97.06 85 LEU A CA 1
ATOM 703 C C . LEU A 1 85 ? -2.658 1.368 -2.862 1.00 97.06 85 LEU A C 1
ATOM 705 O O . LEU A 1 85 ? -1.575 1.273 -3.443 1.00 97.06 85 LEU A O 1
ATOM 709 N N . LEU A 1 86 ? -3.119 0.417 -2.047 1.00 97.38 86 LEU A N 1
ATOM 710 C CA . LEU A 1 86 ? -2.387 -0.820 -1.755 1.00 97.38 86 LEU A CA 1
ATOM 711 C C . LEU A 1 86 ? -2.219 -1.696 -3.006 1.00 97.38 86 LEU A C 1
ATOM 713 O O . LEU A 1 86 ? -1.148 -2.266 -3.201 1.00 97.38 86 LEU A O 1
ATOM 717 N N . GLN A 1 87 ? -3.228 -1.756 -3.878 1.00 96.94 87 GLN A N 1
ATOM 718 C CA . GLN A 1 87 ? -3.148 -2.459 -5.164 1.00 96.94 87 GLN A CA 1
ATOM 719 C C . GLN A 1 87 ? -2.143 -1.812 -6.120 1.00 96.94 87 GLN A C 1
ATOM 721 O O . GLN A 1 87 ? -1.350 -2.503 -6.750 1.00 96.94 87 GLN A O 1
ATOM 726 N N . LEU A 1 88 ? -2.127 -0.481 -6.214 1.00 96.94 88 LEU A N 1
ATOM 727 C CA . LEU A 1 88 ? -1.167 0.220 -7.068 1.00 96.94 88 LEU A CA 1
ATOM 728 C C . LEU A 1 88 ? 0.276 0.047 -6.574 1.00 96.94 88 LEU A C 1
ATOM 730 O O . LEU A 1 88 ? 1.195 -0.012 -7.392 1.00 96.94 88 LEU A O 1
ATOM 734 N N . LEU A 1 89 ? 0.485 -0.028 -5.256 1.00 97.50 89 LEU A N 1
ATOM 735 C CA . LEU A 1 89 ? 1.786 -0.351 -4.662 1.00 97.50 89 LEU A CA 1
ATOM 736 C C . LEU A 1 89 ? 2.224 -1.775 -5.015 1.00 97.50 89 LEU A C 1
ATOM 738 O O . LEU A 1 89 ? 3.361 -1.967 -5.446 1.00 97.50 89 LEU A O 1
ATOM 742 N N . ASP A 1 90 ? 1.318 -2.744 -4.880 1.00 97.69 90 ASP A N 1
ATOM 743 C CA . ASP A 1 90 ? 1.556 -4.135 -5.266 1.00 97.69 90 ASP A CA 1
ATOM 744 C C . ASP A 1 90 ? 1.944 -4.256 -6.743 1.00 97.69 90 ASP A C 1
ATOM 746 O O . ASP A 1 90 ? 2.953 -4.875 -7.089 1.00 97.69 90 ASP A O 1
ATOM 750 N N . GLU A 1 91 ? 1.192 -3.590 -7.618 1.00 97.00 91 GLU A N 1
ATOM 751 C CA . GLU A 1 91 ? 1.451 -3.584 -9.052 1.00 97.00 91 GLU A CA 1
ATOM 752 C C . GLU A 1 91 ? 2.807 -2.936 -9.378 1.00 97.00 91 GLU A C 1
ATOM 754 O O . GLU A 1 91 ? 3.576 -3.457 -10.186 1.00 97.00 91 GLU A O 1
ATOM 759 N N . ALA A 1 92 ? 3.134 -1.810 -8.736 1.00 96.25 92 ALA A N 1
ATOM 760 C CA . ALA A 1 92 ? 4.403 -1.120 -8.947 1.00 96.25 92 ALA A CA 1
ATOM 761 C C . ALA A 1 92 ? 5.605 -1.996 -8.561 1.00 96.25 92 ALA A C 1
ATOM 763 O O . ALA A 1 92 ? 6.579 -2.042 -9.313 1.00 96.25 92 ALA A O 1
ATOM 764 N N . ILE A 1 93 ? 5.535 -2.706 -7.431 1.00 96.12 93 ILE A N 1
ATOM 765 C CA . ILE A 1 93 ? 6.607 -3.608 -6.981 1.00 96.12 93 ILE A CA 1
ATOM 766 C C . ILE A 1 93 ? 6.687 -4.838 -7.892 1.00 96.12 93 ILE A C 1
ATOM 768 O O . ILE A 1 93 ? 7.775 -5.192 -8.344 1.00 96.12 93 ILE A O 1
ATOM 772 N N . SER A 1 94 ? 5.548 -5.444 -8.233 1.00 97.00 94 SER A N 1
ATOM 773 C CA . SER A 1 94 ? 5.486 -6.630 -9.101 1.00 97.00 94 SER A CA 1
ATOM 774 C C . SER A 1 94 ? 6.055 -6.361 -10.496 1.00 97.00 94 SER A C 1
ATOM 776 O O . SER A 1 94 ? 6.790 -7.183 -11.044 1.00 97.00 94 SER A O 1
ATOM 778 N N . ASN A 1 95 ? 5.778 -5.181 -11.057 1.00 95.62 95 ASN A N 1
ATOM 779 C CA . ASN A 1 95 ? 6.343 -4.763 -12.338 1.00 95.62 95 ASN A CA 1
ATOM 780 C C . ASN A 1 95 ? 7.872 -4.627 -12.271 1.00 95.62 95 ASN A C 1
ATOM 782 O O . ASN A 1 95 ? 8.566 -5.082 -13.178 1.00 95.62 95 ASN A O 1
ATOM 786 N N . GLU A 1 96 ? 8.420 -4.062 -11.193 1.00 94.38 96 GLU A N 1
ATOM 787 C CA . GLU A 1 96 ? 9.875 -3.962 -11.022 1.00 94.38 96 GLU A CA 1
ATOM 788 C C . GLU A 1 96 ? 10.549 -5.315 -10.799 1.00 94.38 96 GLU A C 1
ATOM 790 O O . GLU A 1 96 ? 11.642 -5.556 -11.318 1.00 94.38 96 GLU A O 1
ATOM 795 N N . GLU A 1 97 ? 9.903 -6.223 -10.067 1.00 94.19 97 GLU A N 1
ATOM 796 C CA . GLU A 1 97 ? 10.371 -7.602 -9.916 1.00 94.19 97 GLU A CA 1
ATOM 797 C C . GLU A 1 97 ? 10.419 -8.307 -11.275 1.00 94.19 97 GLU A C 1
ATOM 799 O O . GLU A 1 97 ? 11.402 -8.982 -11.587 1.00 94.19 97 GLU A O 1
ATOM 804 N N . LEU A 1 98 ? 9.398 -8.113 -12.115 1.00 93.94 98 LEU A N 1
ATOM 805 C CA . LEU A 1 98 ? 9.355 -8.658 -13.468 1.00 93.94 98 LEU A CA 1
ATOM 806 C C . LEU A 1 98 ? 10.472 -8.080 -14.349 1.00 93.94 98 LEU A C 1
ATOM 808 O O . LEU A 1 98 ? 11.221 -8.842 -14.963 1.00 93.94 98 LEU A O 1
ATOM 812 N N . ILE A 1 99 ? 10.631 -6.753 -14.374 1.00 93.06 99 ILE A N 1
ATOM 813 C CA . ILE A 1 99 ? 11.703 -6.071 -15.117 1.00 93.06 99 ILE A CA 1
ATOM 814 C C . ILE A 1 99 ? 13.077 -6.584 -14.670 1.00 93.06 99 ILE A C 1
ATOM 816 O O . ILE A 1 99 ? 13.923 -6.907 -15.505 1.00 93.06 99 ILE A O 1
ATOM 820 N N . SER A 1 100 ? 13.287 -6.731 -13.360 1.00 91.12 100 SER A N 1
ATOM 821 C CA . SER A 1 100 ? 14.548 -7.222 -12.792 1.00 91.12 100 SER A CA 1
ATOM 822 C C . SER A 1 100 ? 14.886 -8.641 -13.252 1.00 91.12 100 SER A C 1
ATOM 824 O O . SER A 1 100 ? 16.057 -8.935 -13.508 1.00 91.12 100 SER A O 1
ATOM 826 N N . ARG A 1 101 ? 13.882 -9.513 -13.427 1.00 90.50 101 ARG A N 1
ATOM 827 C CA . ARG A 1 101 ? 14.078 -10.865 -13.979 1.00 90.50 101 ARG A CA 1
ATOM 828 C C . ARG A 1 101 ? 14.531 -10.811 -15.439 1.00 90.50 101 ARG A C 1
ATOM 830 O O . ARG A 1 101 ? 15.504 -11.471 -15.790 1.00 90.50 101 ARG A O 1
ATOM 837 N N . TYR A 1 102 ? 13.895 -9.987 -16.274 1.00 89.62 102 TYR A N 1
ATOM 838 C CA . TYR A 1 102 ? 14.288 -9.845 -17.684 1.00 89.62 102 TYR A CA 1
ATOM 839 C C . TYR A 1 102 ? 15.687 -9.244 -17.850 1.00 89.62 102 TYR A C 1
ATOM 841 O O . TYR A 1 102 ? 16.477 -9.730 -18.657 1.00 89.62 102 TYR A O 1
ATOM 849 N N . MET A 1 103 ? 16.023 -8.225 -17.058 1.00 86.75 103 MET A N 1
ATOM 850 C CA . MET A 1 103 ? 17.323 -7.554 -17.141 1.00 86.75 103 MET A CA 1
ATOM 851 C C . MET A 1 103 ? 18.472 -8.408 -16.591 1.00 86.75 103 MET A C 1
ATOM 853 O O . MET A 1 103 ? 19.590 -8.323 -17.095 1.00 86.75 103 MET A O 1
ATOM 857 N N . THR A 1 104 ? 18.212 -9.254 -15.590 1.00 76.56 104 THR A N 1
ATOM 858 C CA . THR A 1 104 ? 19.198 -10.231 -15.095 1.00 76.56 104 THR A CA 1
ATOM 859 C C . THR A 1 104 ? 19.431 -11.345 -16.119 1.00 76.56 104 THR A C 1
ATOM 861 O O . THR A 1 104 ? 20.579 -11.692 -16.389 1.00 76.56 104 THR A O 1
ATOM 864 N N . ASN A 1 105 ? 18.369 -11.841 -16.762 1.00 59.09 105 ASN A N 1
ATOM 865 C CA . ASN A 1 105 ? 18.460 -12.899 -17.775 1.00 59.09 105 ASN A CA 1
ATOM 866 C C . ASN A 1 105 ? 19.114 -12.432 -19.090 1.00 59.09 105 ASN A C 1
ATOM 868 O O . ASN A 1 105 ? 19.675 -13.243 -19.816 1.00 59.09 105 ASN A O 1
ATOM 872 N N . ALA A 1 106 ? 19.089 -11.131 -19.395 1.00 57.31 106 ALA A N 1
ATOM 873 C CA . ALA A 1 106 ? 19.748 -10.564 -20.575 1.00 57.31 106 ALA A CA 1
ATOM 874 C C . ALA A 1 106 ? 21.282 -10.438 -20.436 1.00 57.31 106 ALA A C 1
ATOM 876 O O . ALA A 1 106 ? 21.963 -10.121 -21.409 1.00 57.31 106 ALA A O 1
ATOM 877 N N . ARG A 1 107 ? 21.844 -10.660 -19.237 1.00 55.44 107 ARG A N 1
ATOM 878 C CA . ARG A 1 107 ? 23.284 -10.510 -18.950 1.00 55.44 107 ARG A CA 1
ATOM 879 C C . ARG A 1 107 ? 24.105 -11.795 -19.083 1.00 55.44 107 ARG A C 1
ATOM 881 O O . ARG A 1 107 ? 25.262 -11.790 -18.679 1.00 55.44 107 ARG A O 1
ATOM 888 N N . THR A 1 108 ? 23.571 -12.868 -19.663 1.00 51.16 108 THR A N 1
ATOM 889 C CA . THR A 1 108 ? 24.398 -13.980 -20.160 1.00 51.16 108 THR A CA 1
ATOM 890 C C . THR A 1 108 ? 24.690 -13.756 -21.646 1.00 51.16 108 THR A C 1
ATOM 892 O O . THR A 1 108 ? 23.822 -14.045 -22.473 1.00 51.16 108 THR A O 1
ATOM 895 N N . PRO A 1 109 ? 25.877 -13.255 -22.043 1.00 51.28 109 PRO A N 1
ATOM 896 C CA . PRO A 1 109 ? 26.307 -13.407 -23.419 1.00 51.28 109 PRO A CA 1
ATOM 897 C C . PRO A 1 109 ? 26.470 -14.905 -23.666 1.00 51.28 109 PRO A C 1
ATOM 899 O O . PRO A 1 109 ? 27.246 -15.572 -22.984 1.00 51.28 109 PRO A O 1
ATOM 902 N N . ASN A 1 110 ? 25.744 -15.432 -24.647 1.00 47.34 110 ASN A N 1
ATOM 903 C CA . ASN A 1 110 ? 26.172 -16.640 -25.332 1.00 47.34 110 ASN A CA 1
ATOM 904 C C . ASN A 1 110 ? 27.565 -16.342 -25.900 1.00 47.34 110 ASN A C 1
ATOM 906 O O . ASN A 1 110 ? 27.686 -15.670 -26.925 1.00 47.34 110 ASN A O 1
ATOM 910 N N . THR A 1 111 ? 28.621 -16.799 -25.231 1.00 46.75 111 THR A N 1
ATOM 911 C CA . THR A 1 111 ? 29.952 -16.851 -25.829 1.00 46.75 111 THR A CA 1
ATOM 912 C C . THR A 1 111 ? 29.907 -17.950 -26.880 1.00 46.75 111 THR A C 1
ATOM 914 O O . THR A 1 111 ? 30.172 -19.116 -26.600 1.00 46.75 111 THR A O 1
ATOM 917 N N . ILE A 1 112 ? 29.497 -17.596 -28.097 1.00 55.28 112 ILE A N 1
ATOM 918 C CA . ILE A 1 112 ? 29.764 -18.429 -29.262 1.00 55.28 112 ILE A CA 1
ATOM 919 C C . ILE A 1 112 ? 31.268 -18.293 -29.497 1.00 55.28 112 ILE A C 1
ATOM 921 O O . ILE A 1 112 ? 31.723 -17.316 -30.089 1.00 55.28 112 ILE A O 1
ATOM 925 N N . SER A 1 113 ? 32.047 -19.234 -28.962 1.00 49.84 113 SER A N 1
ATOM 926 C CA . SER A 1 113 ? 33.431 -19.435 -29.384 1.00 49.84 113 SER A CA 1
ATOM 927 C C . SER A 1 113 ? 33.398 -19.851 -30.848 1.00 49.84 113 SER A C 1
ATOM 929 O O . SER A 1 113 ? 33.042 -20.980 -31.178 1.00 49.84 113 SER A O 1
ATOM 931 N N . ILE A 1 114 ? 33.698 -18.906 -31.733 1.00 55.75 114 ILE A N 1
ATOM 932 C CA . ILE A 1 11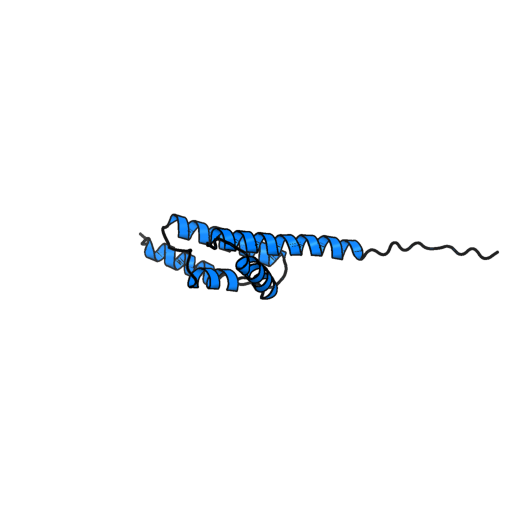4 ? 33.945 -19.194 -33.139 1.00 55.75 114 ILE A CA 1
ATOM 933 C C . ILE A 1 114 ? 35.394 -19.677 -33.201 1.00 55.75 114 ILE A C 1
ATOM 935 O O . ILE A 1 114 ? 36.315 -18.863 -33.160 1.00 55.75 114 ILE A O 1
ATOM 939 N N . ASP A 1 115 ? 35.597 -20.994 -33.240 1.00 50.59 115 ASP A N 1
ATOM 940 C CA . ASP A 1 115 ? 36.894 -21.564 -33.607 1.00 50.59 115 ASP A CA 1
ATOM 941 C C . ASP A 1 115 ? 37.148 -21.232 -35.079 1.00 50.59 115 ASP A C 1
ATOM 943 O O . ASP A 1 115 ? 36.606 -21.857 -35.994 1.00 50.59 115 ASP A O 1
ATOM 947 N N . VAL A 1 116 ? 37.947 -20.194 -35.316 1.00 49.25 116 VAL A N 1
ATOM 948 C CA . VAL A 1 116 ? 38.437 -19.867 -36.652 1.00 49.25 116 VAL A CA 1
ATOM 949 C C . VAL A 1 116 ? 39.641 -20.765 -36.922 1.00 49.25 116 VAL A C 1
ATOM 951 O O . VAL A 1 116 ? 40.779 -20.402 -36.640 1.00 49.25 116 VAL A O 1
ATOM 954 N N . ASN A 1 117 ? 39.387 -21.958 -37.461 1.00 49.06 117 ASN A N 1
ATOM 955 C CA . ASN A 1 117 ? 40.436 -22.772 -38.068 1.00 49.06 117 ASN A CA 1
ATOM 956 C C . ASN A 1 117 ? 40.832 -22.119 -39.399 1.00 49.06 117 ASN A C 1
ATOM 958 O O . ASN A 1 117 ? 40.139 -22.267 -40.407 1.00 49.06 117 ASN A O 1
ATOM 962 N N . VAL A 1 118 ? 41.928 -21.361 -39.388 1.00 52.22 118 VAL A N 1
ATOM 963 C CA . VAL A 1 118 ? 42.606 -20.922 -40.611 1.00 52.22 118 VAL A CA 1
ATOM 964 C C . VAL A 1 118 ? 43.548 -22.049 -41.032 1.00 52.22 118 VAL A C 1
ATOM 966 O O . VAL A 1 118 ? 44.470 -22.391 -40.293 1.00 52.22 118 VAL A O 1
ATOM 969 N N . VAL A 1 119 ? 43.239 -22.643 -42.186 1.00 56.31 119 VAL A N 1
ATOM 970 C CA . VAL A 1 119 ? 44.074 -23.601 -42.931 1.00 56.31 119 VAL A CA 1
ATOM 971 C C . VAL A 1 119 ? 45.245 -22.874 -43.580 1.00 56.31 119 VAL A C 1
ATOM 973 O O . VAL A 1 119 ? 45.011 -21.755 -44.094 1.00 56.31 119 VAL A O 1
#

Foldseek 3Di:
DDDLVNVLVVLLVQLVPQAAPDLDLVSLVVNLVSLVVSVVVCVVSVHQCFDPVNLVSSLVRHDPQLSVQLVVVVVVDPDDGPVSSSVSSVVSSVVVVVVVVVVVVVPDPPPPPPPPPDD

Radius of gyration: 21.02 Å; chains: 1; bounding box: 58×36×72 Å

pLDDT: mean 87.49, std 14.53, range [46.75, 97.69]

Secondary structure (DSSP, 8-state):
---HHHHHHHHHHHHHH---SS--HHHHHHHHHHHHHHHHHHHHTT----SHHHHHHHHTTS-HHHHHHHHHHHTT-S---HHHHHHHHHHHHHHHHHHHHHHHHTT------------

Sequence (119 aa):
METLKELILQLLEKLDKISFRSPALHEQRTILEHVQAIMFQLIDKGENVDNQYMYRKVLSKFPSDTQRKVLAKKRTAVFFDMQTLLQLLDEAISNEELISRYMTNARTPNTISIDVNVV